Protein AF-A0AAU6HH41-F1 (afdb_monomer_lite)

Foldseek 3Di:
DDDDDQFPVNVCVVVVCVVVVVVVCVVVVVDPDDDDDDDPPVPVVVVVLLAADDPVRVVVLVVVLVVCCVVPVVRVVRSVVVCVSNVVRYPPPPPPPPPPPDPPPPDDDDD

Secondary structure (DSSP, 8-state):
----PPPHHHHHHHHHTHHHHHHHHHHTT--S-------S-HHHHHHHHTPPPPHHHHHHHHHHHHHHHHH-GGGHHHHHHHHHHHGGGSPP--------------PPPP-

pLDDT: mean 82.99, std 15.93, range [43.84, 97.88]

Radius of gyration: 25.5 Å; chains: 1; bounding box: 67×48×73 Å

Sequence (111 aa):
MPARFTTAAGHDSCHSVLPEVVATAERLAVVDEVLVMRRGAALALAAEQARTYSCEEAAGFWAVQRWLHTAVPQYRDDLIAIAGLACPLMPAQQPRQLRRSAPAAALPVPA

Structure (mmCIF, N/CA/C/O backbone):
data_AF-A0AAU6HH41-F1
#
_entry.id   AF-A0AAU6HH41-F1
#
loop_
_atom_site.group_PDB
_atom_site.id
_atom_site.type_symbol
_atom_site.label_atom_id
_atom_site.label_alt_id
_atom_site.label_comp_id
_atom_site.label_asym_id
_atom_site.label_entity_id
_atom_site.label_seq_id
_atom_site.pdbx_PDB_ins_code
_atom_site.Cartn_x
_atom_site.Cartn_y
_atom_site.Cartn_z
_atom_site.occupancy
_atom_site.B_iso_or_equiv
_atom_site.auth_seq_id
_atom_site.auth_comp_id
_atom_site.auth_asym_id
_atom_site.auth_atom_id
_atom_site.pdbx_PDB_model_num
ATOM 1 N N . MET A 1 1 ? 16.996 -15.153 9.315 1.00 49.47 1 MET A N 1
ATOM 2 C CA . MET A 1 1 ? 15.594 -15.316 8.864 1.00 49.47 1 MET A CA 1
ATOM 3 C C . MET A 1 1 ? 15.474 -14.678 7.490 1.00 49.47 1 MET A C 1
ATOM 5 O O . MET A 1 1 ? 15.969 -13.565 7.358 1.00 49.47 1 MET A O 1
ATOM 9 N N . PRO A 1 2 ? 14.904 -15.348 6.475 1.00 62.69 2 PRO A N 1
ATOM 10 C CA . PRO A 1 2 ? 14.633 -14.701 5.192 1.00 62.69 2 PRO A CA 1
ATOM 11 C C . PRO A 1 2 ? 13.622 -13.557 5.371 1.00 62.69 2 PRO A C 1
ATOM 13 O O . PRO A 1 2 ? 12.797 -13.597 6.290 1.00 62.69 2 PRO A O 1
ATOM 16 N N . ALA A 1 3 ? 13.701 -12.536 4.515 1.00 66.62 3 ALA A N 1
ATOM 17 C CA . ALA A 1 3 ? 12.734 -11.441 4.500 1.00 66.62 3 ALA A CA 1
ATOM 18 C C . ALA A 1 3 ? 11.327 -11.978 4.180 1.00 66.62 3 ALA A C 1
ATOM 20 O O . ALA A 1 3 ? 11.174 -12.870 3.345 1.00 66.62 3 ALA A O 1
ATOM 21 N N . ARG A 1 4 ? 10.303 -11.449 4.861 1.00 75.94 4 ARG A N 1
ATOM 22 C CA . ARG A 1 4 ? 8.891 -11.806 4.657 1.00 75.94 4 ARG A CA 1
ATOM 23 C C . ARG A 1 4 ? 8.163 -10.638 4.001 1.00 75.94 4 ARG A C 1
ATOM 25 O O . ARG A 1 4 ? 8.358 -9.497 4.408 1.00 75.94 4 ARG A O 1
ATOM 32 N N . PHE A 1 5 ? 7.352 -10.938 2.992 1.00 76.06 5 PHE A N 1
ATOM 33 C CA . PHE A 1 5 ? 6.546 -9.957 2.271 1.00 76.06 5 PHE A CA 1
ATOM 34 C C . PHE A 1 5 ? 5.154 -9.864 2.905 1.00 76.06 5 PHE A C 1
ATOM 36 O O . PHE A 1 5 ? 4.496 -10.889 3.080 1.00 76.06 5 PHE A O 1
ATOM 43 N N . THR A 1 6 ? 4.715 -8.654 3.245 1.00 81.75 6 THR A N 1
ATOM 44 C CA . THR A 1 6 ? 3.345 -8.391 3.702 1.00 81.75 6 THR A CA 1
ATOM 45 C C . THR A 1 6 ? 2.539 -7.898 2.510 1.00 81.75 6 THR A C 1
ATOM 47 O O . THR A 1 6 ? 2.851 -6.848 1.954 1.00 81.75 6 THR A O 1
ATOM 50 N N . THR A 1 7 ? 1.525 -8.659 2.106 1.00 84.81 7 THR A N 1
ATOM 51 C CA . THR A 1 7 ? 0.620 -8.276 1.015 1.00 84.81 7 THR A CA 1
ATOM 52 C C . THR A 1 7 ? -0.367 -7.207 1.481 1.00 84.81 7 THR A C 1
ATOM 54 O O . THR A 1 7 ? -0.663 -7.119 2.678 1.00 84.81 7 THR A O 1
ATOM 57 N N . ALA A 1 8 ? -0.921 -6.425 0.548 1.00 83.31 8 ALA A N 1
ATOM 58 C CA . ALA A 1 8 ? -1.958 -5.449 0.885 1.00 83.31 8 ALA A CA 1
ATOM 59 C C . ALA A 1 8 ? -3.206 -6.158 1.430 1.00 83.31 8 ALA A C 1
ATOM 61 O O . ALA A 1 8 ? -3.692 -5.821 2.503 1.00 83.31 8 ALA A O 1
ATOM 62 N N . ALA A 1 9 ? -3.635 -7.241 0.775 1.00 83.69 9 ALA A N 1
ATOM 63 C CA . ALA A 1 9 ? -4.759 -8.052 1.241 1.00 83.69 9 ALA A CA 1
ATOM 64 C C . ALA A 1 9 ? -4.528 -8.652 2.642 1.00 83.69 9 ALA A C 1
ATOM 66 O O . ALA A 1 9 ? -5.442 -8.692 3.464 1.00 83.69 9 ALA A O 1
ATOM 67 N N . GLY A 1 10 ? -3.302 -9.103 2.936 1.00 86.38 10 GLY A N 1
ATOM 68 C CA . GLY A 1 10 ? -2.945 -9.633 4.252 1.00 86.38 10 GLY A CA 1
ATOM 69 C C . GLY A 1 10 ? -2.972 -8.554 5.332 1.00 86.38 10 GLY A C 1
ATOM 70 O O . GLY A 1 10 ? -3.502 -8.779 6.420 1.00 86.38 10 GLY A O 1
ATOM 71 N N . HIS A 1 11 ? -2.454 -7.365 5.019 1.00 88.75 11 HIS A N 1
ATOM 72 C CA . HIS A 1 11 ? -2.566 -6.197 5.885 1.00 88.75 11 HIS A CA 1
ATOM 73 C C . HIS A 1 11 ? -4.033 -5.825 6.142 1.00 88.75 11 HIS A C 1
ATOM 75 O O . HIS A 1 11 ? -4.432 -5.687 7.296 1.00 88.75 11 HIS A O 1
ATOM 81 N N . ASP A 1 12 ? -4.840 -5.713 5.090 1.00 90.62 12 ASP A N 1
ATOM 82 C CA . ASP A 1 12 ? -6.226 -5.255 5.178 1.00 90.62 12 ASP A CA 1
ATOM 83 C C . ASP A 1 12 ? -7.104 -6.248 5.936 1.00 90.62 12 ASP A C 1
ATOM 85 O O . ASP A 1 12 ? -7.913 -5.839 6.767 1.00 90.62 12 ASP A O 1
ATOM 89 N N . SER A 1 13 ? -6.887 -7.553 5.741 1.00 89.88 13 SER A N 1
ATOM 90 C CA . SER A 1 13 ? -7.550 -8.589 6.533 1.00 89.88 13 SER A CA 1
ATOM 91 C C . SER A 1 13 ? -7.251 -8.416 8.025 1.00 89.88 13 SER A C 1
ATOM 93 O O . SER A 1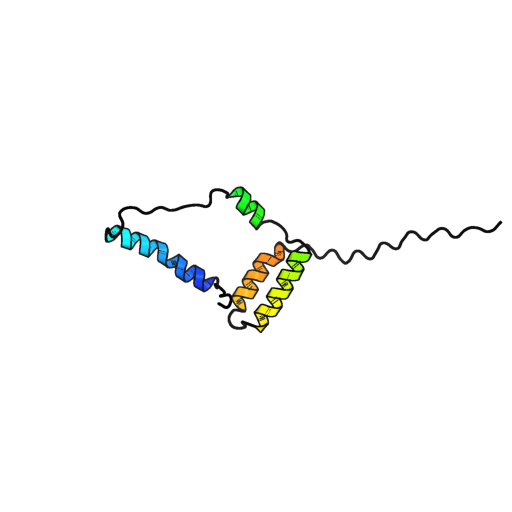 13 ? -8.183 -8.401 8.827 1.00 89.88 13 SER A O 1
ATOM 95 N N . CYS A 1 14 ? -5.981 -8.228 8.401 1.00 89.69 14 CYS A N 1
ATOM 96 C CA . CYS A 1 14 ? -5.591 -7.984 9.793 1.00 89.69 14 CYS A CA 1
ATOM 97 C C . CYS A 1 14 ? -6.119 -6.648 10.334 1.00 89.69 14 CYS A C 1
ATOM 99 O O . CYS A 1 14 ? -6.474 -6.554 11.504 1.00 89.69 14 CYS A O 1
ATOM 101 N N . HIS A 1 15 ? -6.174 -5.608 9.506 1.00 91.12 15 HIS A N 1
ATOM 102 C CA . HIS A 1 15 ? -6.657 -4.294 9.916 1.00 91.12 15 HIS A CA 1
ATOM 103 C C . HIS A 1 15 ? -8.185 -4.273 10.094 1.00 91.12 15 HIS A C 1
ATOM 105 O O . HIS A 1 15 ? -8.696 -3.637 11.014 1.00 91.12 15 HIS A O 1
ATOM 111 N N . SER A 1 16 ? -8.924 -4.988 9.241 1.00 94.12 16 SER A N 1
ATOM 112 C CA . SER A 1 16 ? -10.394 -4.983 9.215 1.00 94.12 16 SER A CA 1
ATOM 113 C C . SER A 1 16 ? -11.048 -5.508 10.496 1.00 94.12 16 SER A C 1
ATOM 115 O O . SER A 1 16 ? -12.153 -5.085 10.824 1.00 94.12 16 SER A O 1
ATOM 117 N N . VAL A 1 17 ? -10.360 -6.375 11.246 1.00 96.25 17 VAL A N 1
ATOM 118 C CA . VAL A 1 17 ? -10.885 -6.962 12.489 1.00 96.25 17 VAL A CA 1
ATOM 119 C C . VAL A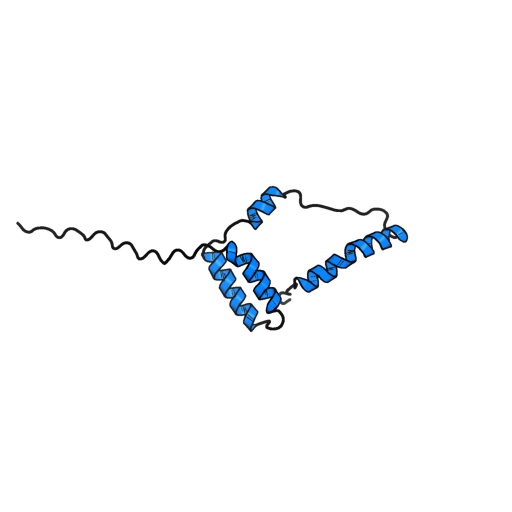 1 17 ? -10.724 -6.047 13.704 1.00 96.25 17 VAL A C 1
ATOM 121 O O . VAL A 1 17 ? -11.384 -6.258 14.719 1.00 96.25 17 VAL A O 1
ATOM 124 N N . LEU A 1 18 ? -9.870 -5.018 13.629 1.00 93.62 18 LEU A N 1
ATOM 125 C CA . LEU A 1 18 ? -9.547 -4.173 14.783 1.00 93.62 18 LEU A CA 1
ATOM 126 C C . LEU A 1 18 ? -10.776 -3.493 15.416 1.00 93.62 18 LEU A C 1
ATOM 128 O O . LEU A 1 18 ? -10.873 -3.532 16.642 1.00 93.62 18 LEU A O 1
ATOM 132 N N . PRO A 1 19 ? -11.742 -2.928 14.660 1.00 94.25 19 PRO A N 1
ATOM 133 C CA . PRO A 1 19 ? -12.931 -2.319 15.259 1.00 94.25 19 PRO A CA 1
ATOM 134 C C . PRO A 1 19 ? -13.779 -3.316 16.057 1.00 94.25 19 PRO A C 1
ATOM 136 O O . PRO A 1 19 ? -14.259 -2.991 17.141 1.00 94.25 19 PRO A O 1
ATOM 139 N N . GLU A 1 20 ? -13.941 -4.542 15.552 1.00 95.94 20 GLU A N 1
ATOM 140 C CA . GLU A 1 20 ? -14.694 -5.591 16.245 1.00 95.94 20 GLU A CA 1
ATOM 141 C C . GLU A 1 20 ? -13.956 -6.078 17.494 1.00 95.94 20 GLU A C 1
ATOM 143 O O . GLU A 1 20 ? -14.578 -6.267 18.542 1.00 95.94 20 GLU A O 1
ATOM 148 N N . VAL A 1 21 ? -12.634 -6.247 17.407 1.00 95.75 21 VAL A N 1
ATOM 149 C CA . VAL A 1 21 ? -11.791 -6.631 18.545 1.00 95.75 21 VAL A CA 1
ATOM 150 C C . VAL A 1 21 ? -11.879 -5.585 19.653 1.00 95.75 21 VAL A C 1
ATOM 152 O O . VAL A 1 21 ? -12.105 -5.958 20.801 1.00 95.75 21 VAL A O 1
ATOM 155 N N . VAL A 1 22 ? -11.778 -4.294 19.322 1.00 95.62 22 VAL A N 1
ATOM 156 C CA . VAL A 1 22 ? -11.914 -3.199 20.298 1.00 95.62 22 VAL A CA 1
ATOM 157 C C . VAL A 1 22 ? -13.309 -3.203 20.922 1.00 95.62 22 VAL A C 1
ATOM 159 O O . VAL A 1 22 ? -13.426 -3.271 22.143 1.00 95.62 22 VAL A O 1
ATOM 162 N N . ALA A 1 23 ? -14.369 -3.255 20.109 1.00 94.69 23 ALA A N 1
ATOM 163 C CA . ALA A 1 23 ? -15.740 -3.290 20.619 1.00 94.69 23 ALA A CA 1
ATOM 164 C C . ALA A 1 23 ? -16.007 -4.522 21.503 1.00 94.69 23 ALA A C 1
ATOM 166 O O . ALA A 1 23 ? -16.777 -4.464 22.460 1.00 94.69 23 ALA A O 1
ATOM 167 N N . THR A 1 24 ? -15.397 -5.663 21.182 1.00 97.31 24 THR A N 1
ATOM 168 C CA . THR A 1 24 ? -15.506 -6.886 21.985 1.00 97.31 24 THR A CA 1
ATOM 169 C C . THR A 1 24 ? -14.723 -6.768 23.285 1.00 97.31 24 THR A C 1
ATOM 171 O O . THR A 1 24 ? -15.237 -7.167 24.329 1.00 97.31 24 THR A O 1
ATOM 174 N N . ALA A 1 25 ? -13.525 -6.183 23.245 1.00 95.62 25 ALA A N 1
ATOM 175 C CA . ALA A 1 25 ? -12.709 -5.957 24.427 1.00 95.62 25 ALA A CA 1
ATOM 176 C C . ALA A 1 25 ? -13.410 -5.030 25.436 1.00 95.62 25 ALA A C 1
ATOM 178 O O . ALA A 1 25 ? -13.422 -5.323 26.632 1.00 95.62 25 ALA A O 1
ATOM 179 N N . GLU A 1 26 ? -14.067 -3.977 24.942 1.00 94.31 26 GLU A N 1
ATOM 180 C CA . GLU A 1 26 ? -14.886 -3.062 25.744 1.00 94.31 26 GLU A CA 1
ATOM 181 C C . GLU A 1 26 ? -16.113 -3.760 26.343 1.00 94.31 26 GLU A C 1
ATOM 183 O O . GLU A 1 26 ? -16.335 -3.687 27.551 1.00 94.31 26 GLU A O 1
ATOM 188 N N . ARG A 1 27 ? -16.897 -4.493 25.532 1.00 96.69 27 ARG A N 1
ATOM 189 C CA . ARG A 1 27 ? -18.101 -5.202 26.017 1.00 96.69 27 ARG A CA 1
ATOM 190 C C . ARG A 1 27 ? -17.794 -6.225 27.106 1.00 96.69 27 ARG A C 1
ATOM 192 O O . ARG A 1 27 ? -18.623 -6.438 27.986 1.00 96.69 27 ARG A O 1
ATOM 199 N N . LEU A 1 28 ? -16.649 -6.895 27.005 1.00 97.88 28 LEU A N 1
ATOM 200 C CA . LEU A 1 28 ? -16.227 -7.913 27.964 1.00 97.88 28 LEU A CA 1
ATOM 201 C C . LEU A 1 28 ? -15.411 -7.335 29.128 1.00 97.88 28 LEU A C 1
ATOM 203 O O . LEU A 1 28 ? -15.047 -8.099 30.017 1.00 97.88 28 LEU A O 1
ATOM 207 N N . ALA A 1 29 ? -15.124 -6.027 29.119 1.00 94.75 29 ALA A N 1
ATOM 208 C CA . ALA A 1 29 ? -14.285 -5.348 30.106 1.00 94.75 29 ALA A CA 1
ATOM 209 C C . ALA A 1 29 ? -12.948 -6.077 30.367 1.00 94.75 29 ALA A C 1
ATOM 211 O O . ALA A 1 29 ? -12.506 -6.206 31.505 1.00 94.75 29 ALA A O 1
ATOM 212 N N . VAL A 1 30 ? -12.312 -6.598 29.308 1.00 97.56 30 VAL A N 1
ATOM 213 C CA . VAL A 1 30 ? -11.034 -7.339 29.412 1.00 97.56 30 VAL A CA 1
ATOM 214 C C . VAL A 1 30 ? -9.805 -6.424 29.434 1.00 97.56 30 VAL A C 1
ATOM 216 O O . VAL A 1 30 ? -8.692 -6.904 29.634 1.00 97.56 30 VAL A O 1
ATOM 219 N N . VAL A 1 31 ? -9.997 -5.122 29.206 1.00 95.25 31 VAL A N 1
ATOM 220 C CA . VAL A 1 31 ? -8.970 -4.073 29.272 1.00 95.25 31 VAL A CA 1
ATOM 221 C C . VAL A 1 31 ? -9.521 -2.862 30.025 1.00 95.25 31 VAL A C 1
ATOM 223 O O . VAL A 1 31 ? -10.703 -2.549 29.894 1.00 95.25 31 VAL A O 1
ATOM 226 N N . ASP A 1 32 ? -8.662 -2.172 30.778 1.00 96.25 32 ASP A N 1
ATOM 227 C CA . ASP A 1 32 ? -9.037 -0.970 31.538 1.00 96.25 32 ASP A CA 1
ATOM 228 C C . ASP A 1 32 ? -9.012 0.316 30.685 1.00 96.25 32 ASP A C 1
ATOM 230 O O . ASP A 1 32 ? -9.749 1.260 30.962 1.00 96.25 32 ASP A O 1
ATOM 234 N N . GLU A 1 33 ? -8.176 0.366 29.638 1.00 94.25 33 GLU A N 1
ATOM 235 C CA . GLU A 1 33 ? -7.997 1.544 28.778 1.00 94.25 33 GLU A CA 1
ATOM 236 C C . GLU A 1 33 ? -7.653 1.149 27.329 1.00 94.25 33 GLU A C 1
ATOM 238 O O . GLU A 1 33 ? -6.900 0.202 27.087 1.00 94.25 33 GLU A O 1
ATOM 243 N N . VAL A 1 34 ? -8.171 1.910 26.354 1.00 91.00 34 VAL A N 1
ATOM 244 C CA . VAL A 1 34 ? -7.839 1.794 24.924 1.00 91.00 34 VAL A CA 1
ATOM 245 C C . VAL A 1 34 ? -7.323 3.141 24.414 1.00 91.00 34 VAL A C 1
ATOM 247 O O . VAL A 1 34 ? -8.033 4.143 24.469 1.00 91.00 34 VAL A O 1
ATOM 250 N N . LEU A 1 35 ? -6.103 3.167 23.864 1.00 92.62 35 LEU A N 1
ATOM 251 C CA . LEU A 1 35 ? -5.504 4.368 23.274 1.00 92.62 35 LEU A CA 1
ATOM 252 C C . LEU A 1 35 ? -5.325 4.221 21.759 1.00 92.62 35 LEU A C 1
ATOM 254 O O . LEU A 1 35 ? -4.781 3.229 21.274 1.00 92.62 35 LEU A O 1
ATOM 258 N N . VAL A 1 36 ? -5.696 5.264 21.011 1.00 88.38 36 VAL A N 1
ATOM 259 C CA . VAL A 1 36 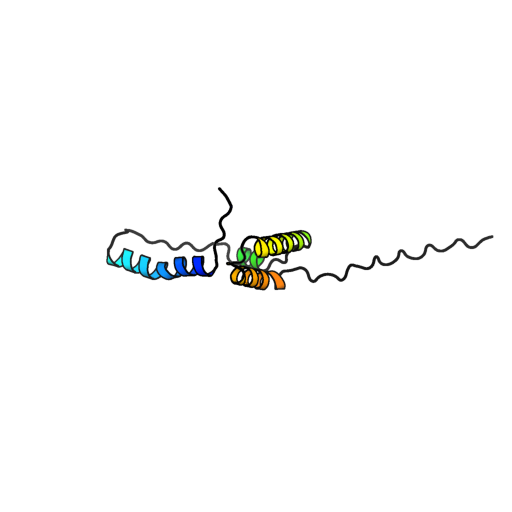? -5.422 5.379 19.571 1.00 88.38 36 VAL A CA 1
ATOM 260 C C . VAL A 1 36 ? -4.357 6.444 19.348 1.00 88.38 36 VAL A C 1
ATOM 262 O O . VAL A 1 36 ? -4.579 7.631 19.582 1.00 88.38 36 VAL A O 1
ATOM 265 N N . MET A 1 37 ? -3.191 6.028 18.855 1.00 83.75 37 MET A N 1
ATOM 266 C CA . MET A 1 37 ? -2.093 6.940 18.546 1.00 83.75 37 MET A CA 1
ATOM 267 C C . MET A 1 37 ? -2.061 7.268 17.056 1.00 83.75 37 MET A C 1
ATOM 269 O O . MET A 1 37 ? -1.939 6.387 16.206 1.00 83.75 37 MET A O 1
ATOM 273 N N . ARG A 1 38 ? -2.100 8.562 16.732 1.00 78.81 38 ARG A N 1
ATOM 274 C CA . ARG A 1 38 ? -1.866 9.056 15.372 1.00 78.81 38 ARG A CA 1
ATOM 275 C C . ARG A 1 38 ? -0.424 9.525 15.235 1.00 78.81 38 ARG A C 1
ATOM 277 O O . ARG A 1 38 ? 0.127 10.148 16.138 1.00 78.81 38 ARG A O 1
ATOM 284 N N . ARG A 1 39 ? 0.192 9.290 14.076 1.00 79.12 39 ARG A N 1
ATOM 285 C CA . ARG A 1 39 ? 1.531 9.818 13.782 1.00 79.12 39 ARG A CA 1
ATOM 286 C C . ARG A 1 39 ? 1.475 11.354 13.705 1.00 79.12 39 ARG A C 1
ATOM 288 O O . ARG A 1 39 ? 0.835 11.901 12.810 1.00 79.12 39 ARG A O 1
ATOM 295 N N . GLY A 1 40 ? 2.138 12.048 14.633 1.00 65.12 40 GLY A N 1
ATOM 296 C CA . GLY A 1 40 ? 2.078 13.510 14.828 1.00 65.12 40 GLY A CA 1
ATOM 297 C C . GLY A 1 40 ? 2.831 14.377 13.809 1.00 65.12 40 GLY A C 1
ATOM 298 O O . GLY A 1 40 ? 3.150 15.522 14.098 1.00 65.12 40 GLY A O 1
ATO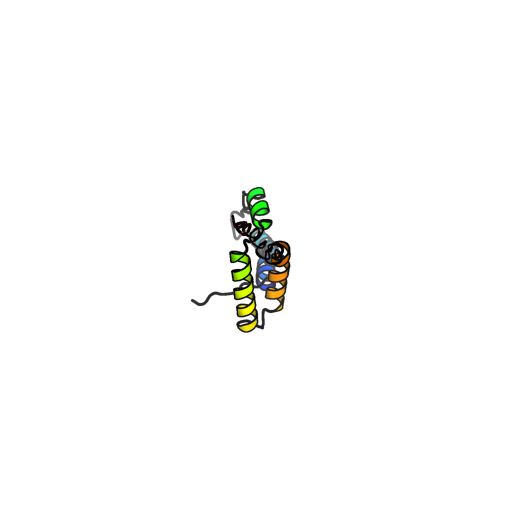M 299 N N . ALA A 1 41 ? 3.126 13.855 12.620 1.00 78.06 41 ALA A N 1
ATOM 300 C CA . ALA A 1 41 ? 3.911 14.541 11.593 1.00 78.06 41 ALA A CA 1
ATOM 301 C C . ALA A 1 41 ? 3.191 14.509 10.240 1.00 78.06 41 ALA A C 1
ATOM 303 O O . ALA A 1 41 ? 3.803 14.230 9.217 1.00 78.06 41 ALA A O 1
ATOM 304 N N . ALA A 1 42 ? 1.874 14.742 10.233 1.00 80.81 42 ALA A N 1
ATOM 305 C CA . ALA A 1 42 ? 1.032 14.545 9.051 1.00 80.81 42 ALA A CA 1
ATOM 306 C C . ALA A 1 42 ? 1.530 15.309 7.810 1.00 80.81 42 ALA A C 1
ATOM 308 O O . ALA A 1 42 ? 1.545 14.743 6.724 1.00 80.81 42 ALA A O 1
ATOM 309 N N . LEU A 1 43 ? 1.996 16.554 7.973 1.00 81.81 43 LEU A N 1
ATOM 310 C CA . LEU A 1 43 ? 2.542 17.345 6.863 1.00 81.81 43 LEU A CA 1
ATOM 311 C C . LEU A 1 43 ? 3.898 16.825 6.372 1.00 81.81 43 LEU A C 1
ATOM 313 O O . LEU A 1 43 ? 4.095 16.708 5.169 1.00 81.81 43 LEU A O 1
ATOM 317 N N . ALA A 1 44 ? 4.816 16.473 7.277 1.00 84.69 44 ALA A N 1
ATOM 318 C CA . ALA A 1 44 ? 6.108 15.899 6.894 1.00 84.69 44 ALA A CA 1
ATOM 319 C C . ALA A 1 44 ? 5.940 14.516 6.243 1.00 84.69 44 ALA A C 1
ATOM 321 O O . ALA A 1 44 ? 6.624 14.193 5.280 1.00 84.69 44 ALA A O 1
ATOM 322 N N . LEU A 1 45 ? 4.981 13.724 6.729 1.00 84.38 45 LEU A N 1
ATOM 323 C CA . LEU A 1 45 ? 4.614 12.444 6.141 1.00 84.38 45 LEU A CA 1
ATOM 324 C C . LEU A 1 45 ? 4.016 12.625 4.743 1.00 84.38 45 LEU A C 1
ATOM 326 O O . LEU A 1 45 ? 4.416 11.911 3.834 1.00 84.38 45 LEU A O 1
ATOM 330 N N . ALA A 1 46 ? 3.105 13.583 4.560 1.00 85.56 46 ALA A N 1
ATOM 331 C CA . ALA A 1 46 ? 2.537 13.885 3.248 1.00 85.56 46 ALA A CA 1
ATOM 332 C C . ALA A 1 46 ? 3.611 14.377 2.263 1.00 85.56 46 ALA A C 1
ATOM 334 O O . ALA A 1 46 ? 3.615 13.969 1.104 1.00 85.56 46 ALA A O 1
ATOM 335 N N . ALA A 1 47 ? 4.547 15.209 2.732 1.00 85.12 47 ALA A N 1
ATOM 336 C CA . ALA A 1 47 ? 5.676 15.670 1.930 1.00 85.12 47 ALA A CA 1
ATOM 337 C C . ALA A 1 47 ? 6.595 14.511 1.512 1.00 85.12 47 ALA A C 1
ATOM 339 O O . ALA A 1 47 ? 6.979 14.438 0.349 1.00 85.12 47 ALA A O 1
ATOM 340 N N . GLU A 1 48 ? 6.895 13.579 2.422 1.00 87.62 48 GLU A N 1
ATOM 341 C CA . GLU A 1 48 ? 7.696 12.395 2.092 1.00 87.62 48 GLU A CA 1
ATOM 342 C C . GLU A 1 48 ? 6.950 11.443 1.145 1.00 87.62 48 GLU A C 1
ATOM 344 O O . GLU A 1 48 ? 7.537 10.937 0.197 1.00 87.62 48 GLU A O 1
ATOM 349 N N . GLN A 1 49 ? 5.643 11.240 1.337 1.00 88.56 49 GLN A N 1
ATOM 350 C CA . GLN A 1 49 ? 4.819 10.405 0.452 1.00 88.56 49 GLN A CA 1
ATOM 351 C C . GLN A 1 49 ? 4.738 10.948 -0.979 1.00 88.56 49 GLN A C 1
ATOM 353 O O . GLN A 1 49 ? 4.600 10.172 -1.921 1.00 88.56 49 GLN A O 1
ATOM 358 N N . ALA A 1 50 ? 4.815 12.269 -1.143 1.00 89.00 50 ALA A N 1
ATOM 359 C CA . ALA A 1 50 ? 4.823 12.931 -2.442 1.00 89.00 50 ALA A CA 1
ATOM 360 C C . ALA A 1 50 ? 6.239 13.137 -3.011 1.00 89.00 50 ALA A C 1
ATOM 362 O O . ALA A 1 50 ? 6.382 13.679 -4.110 1.00 89.00 50 ALA A O 1
ATOM 363 N N . ARG A 1 51 ? 7.294 12.741 -2.283 1.00 92.44 51 ARG A N 1
ATOM 364 C CA . ARG A 1 51 ? 8.679 12.924 -2.721 1.00 92.44 51 ARG A CA 1
ATOM 365 C C . ARG A 1 51 ? 8.941 12.085 -3.970 1.00 92.44 51 ARG A C 1
ATOM 367 O O . ARG A 1 51 ? 8.718 10.878 -3.994 1.00 92.44 51 ARG A O 1
ATOM 374 N N . THR A 1 52 ? 9.469 12.725 -5.008 1.00 94.69 52 THR A N 1
ATOM 375 C CA . THR A 1 52 ? 9.919 12.021 -6.210 1.00 94.69 52 THR A CA 1
ATOM 376 C C . THR A 1 52 ? 11.181 11.217 -5.927 1.00 94.69 52 THR A C 1
ATOM 378 O O . THR A 1 52 ? 12.090 11.690 -5.236 1.00 94.69 52 THR A O 1
ATOM 381 N N . TYR A 1 53 ? 11.272 10.040 -6.532 1.00 91.62 53 TYR A N 1
ATOM 382 C CA . TYR A 1 53 ? 12.455 9.194 -6.473 1.00 91.62 53 TYR A CA 1
ATOM 383 C C . TYR A 1 53 ? 13.618 9.866 -7.207 1.00 91.62 53 TYR A C 1
ATOM 385 O O . TYR A 1 53 ? 13.450 10.472 -8.270 1.00 91.62 53 TYR A O 1
ATOM 393 N N . SER A 1 54 ? 14.826 9.714 -6.675 1.00 92.50 54 SER A N 1
ATOM 394 C CA . SER A 1 54 ? 16.040 9.970 -7.446 1.00 92.50 54 SER A CA 1
ATOM 395 C C . SER A 1 54 ? 16.214 8.921 -8.550 1.00 92.50 54 SER A C 1
ATOM 397 O O . SER A 1 54 ? 15.635 7.833 -8.511 1.00 92.50 54 SER A O 1
ATOM 399 N N . CYS A 1 55 ? 17.053 9.219 -9.545 1.00 91.44 55 CYS A N 1
ATOM 400 C CA . CYS A 1 55 ? 17.366 8.265 -10.612 1.00 91.44 55 CYS A CA 1
ATOM 401 C C . CYS A 1 55 ? 17.969 6.952 -10.082 1.00 91.44 55 CYS A C 1
ATOM 403 O O . CYS A 1 55 ? 17.688 5.888 -10.631 1.00 91.44 55 CYS A O 1
ATOM 405 N N . GLU A 1 56 ? 18.785 7.022 -9.027 1.00 92.44 56 GLU A N 1
ATOM 406 C CA . GLU A 1 56 ? 19.397 5.847 -8.398 1.00 92.44 56 GLU A CA 1
ATOM 407 C C . GLU A 1 56 ? 18.352 5.000 -7.664 1.00 92.44 56 GLU A C 1
ATOM 409 O O . GLU A 1 56 ? 18.249 3.798 -7.916 1.00 92.44 56 GLU A O 1
ATOM 414 N N . GLU A 1 57 ? 17.512 5.630 -6.836 1.00 93.62 57 GLU A N 1
ATOM 415 C CA . GLU A 1 57 ? 16.413 4.948 -6.140 1.00 93.62 57 GLU A CA 1
ATOM 416 C C . GLU A 1 57 ? 15.444 4.300 -7.139 1.00 93.62 57 GLU A C 1
ATOM 418 O O . GLU A 1 57 ? 15.041 3.154 -6.951 1.00 93.62 57 GLU A O 1
ATOM 423 N N . ALA A 1 58 ? 15.113 4.991 -8.234 1.00 94.81 58 ALA A N 1
ATOM 424 C CA . ALA A 1 58 ? 14.266 4.456 -9.295 1.00 94.81 58 ALA A CA 1
ATOM 425 C C . ALA A 1 58 ? 14.901 3.230 -9.977 1.00 94.81 58 ALA A C 1
ATOM 427 O O . ALA A 1 58 ? 14.230 2.219 -10.198 1.00 94.81 58 ALA A O 1
ATOM 428 N N . ALA A 1 59 ? 16.200 3.282 -10.292 1.00 94.00 59 ALA A N 1
ATOM 429 C CA . ALA A 1 59 ? 16.913 2.147 -10.876 1.00 94.00 59 ALA A CA 1
ATOM 430 C C . ALA A 1 59 ? 16.921 0.932 -9.933 1.00 94.00 59 ALA A C 1
ATOM 432 O O . ALA A 1 59 ? 16.646 -0.190 -10.375 1.00 94.00 59 ALA A O 1
ATOM 433 N N . GLY A 1 60 ? 17.175 1.167 -8.641 1.00 95.50 60 GLY A N 1
ATOM 434 C CA . GLY A 1 60 ? 17.109 0.151 -7.593 1.00 95.50 60 GLY A CA 1
ATOM 435 C C . GLY A 1 60 ? 15.712 -0.454 -7.464 1.00 95.50 60 GLY A C 1
ATOM 436 O O . GLY A 1 60 ? 15.568 -1.676 -7.512 1.00 95.50 60 GLY A O 1
ATOM 437 N N . PHE A 1 61 ? 14.679 0.389 -7.404 1.00 94.81 61 PHE A N 1
ATOM 438 C CA . PHE A 1 61 ? 13.280 -0.033 -7.340 1.00 94.81 61 PHE A CA 1
ATOM 439 C C . PHE A 1 61 ? 12.931 -0.978 -8.493 1.00 94.81 61 PHE A C 1
ATOM 441 O O . PHE A 1 61 ? 12.485 -2.099 -8.257 1.00 94.81 61 PHE A O 1
ATOM 448 N N . TRP A 1 62 ? 13.219 -0.594 -9.741 1.00 95.12 62 TRP A N 1
ATOM 449 C CA . TRP A 1 62 ? 12.904 -1.438 -10.895 1.00 95.12 62 TRP A CA 1
ATOM 450 C C . TRP A 1 62 ? 13.721 -2.733 -10.948 1.00 95.12 62 TRP A C 1
ATOM 452 O O . TRP A 1 62 ? 13.232 -3.743 -11.457 1.00 95.12 62 TRP A O 1
ATOM 462 N N . ALA A 1 63 ? 14.957 -2.732 -10.442 1.00 95.56 63 ALA A N 1
ATOM 463 C CA . ALA A 1 63 ? 15.758 -3.947 -10.335 1.00 95.56 63 ALA A CA 1
ATOM 464 C C . ALA A 1 63 ? 15.156 -4.935 -9.327 1.00 95.56 63 ALA A C 1
ATOM 466 O O . ALA A 1 63 ? 14.971 -6.106 -9.667 1.00 95.56 63 ALA A O 1
ATOM 467 N N . VAL A 1 64 ? 14.780 -4.455 -8.138 1.00 94.75 64 VAL A N 1
ATOM 468 C CA . VAL A 1 64 ? 14.107 -5.271 -7.117 1.00 94.75 64 VAL A CA 1
ATOM 469 C C . VAL A 1 64 ? 12.755 -5.759 -7.624 1.00 94.75 64 VAL A C 1
ATOM 471 O O . VAL A 1 64 ? 12.455 -6.943 -7.502 1.00 94.75 64 VAL A O 1
ATOM 474 N N . GLN A 1 65 ? 11.979 -4.889 -8.270 1.00 94.25 65 GLN A N 1
ATOM 475 C CA . GLN A 1 65 ? 10.675 -5.227 -8.830 1.00 94.25 65 GLN A CA 1
ATOM 476 C C . GLN A 1 65 ? 10.769 -6.389 -9.829 1.00 94.25 65 GLN A C 1
ATOM 478 O O . GLN A 1 65 ? 10.019 -7.360 -9.732 1.00 94.25 65 GLN A O 1
ATOM 483 N N . ARG A 1 66 ? 11.733 -6.340 -10.762 1.00 95.06 66 ARG A N 1
ATOM 484 C CA . ARG A 1 66 ? 11.982 -7.438 -11.714 1.00 95.06 66 ARG A CA 1
ATOM 485 C C . ARG A 1 66 ? 12.374 -8.733 -11.012 1.00 95.06 66 ARG A C 1
ATOM 487 O O . ARG A 1 66 ? 11.892 -9.795 -11.393 1.00 95.06 66 ARG A O 1
ATOM 494 N N . TRP A 1 67 ? 13.242 -8.653 -10.006 1.00 95.25 67 TRP A N 1
ATOM 495 C CA . TRP A 1 67 ? 13.649 -9.830 -9.244 1.00 95.25 67 TRP A CA 1
ATOM 496 C C . TRP A 1 67 ? 12.467 -10.451 -8.486 1.00 95.25 67 TRP A C 1
ATOM 498 O O . TRP A 1 67 ? 12.268 -11.662 -8.571 1.00 95.25 67 TRP A O 1
ATOM 508 N N . LEU A 1 68 ? 11.636 -9.636 -7.829 1.00 92.62 68 LEU A N 1
ATOM 509 C CA . LEU A 1 68 ? 10.449 -10.091 -7.099 1.00 92.62 68 LEU A CA 1
ATOM 510 C C . LEU A 1 68 ? 9.427 -10.761 -8.019 1.00 92.62 68 LEU A C 1
ATOM 512 O O . LEU A 1 68 ? 8.907 -11.816 -7.667 1.00 92.62 68 LEU A O 1
ATOM 516 N N . HIS A 1 69 ? 9.190 -10.223 -9.218 1.00 91.94 69 HIS A N 1
ATOM 517 C CA . HIS A 1 69 ? 8.292 -10.863 -10.186 1.00 91.94 69 HIS A CA 1
ATOM 518 C C . HIS A 1 69 ? 8.734 -12.282 -10.578 1.00 91.94 69 HIS A C 1
ATOM 520 O O . HIS A 1 69 ? 7.882 -13.110 -10.893 1.00 91.94 69 HIS A O 1
ATOM 526 N N . THR A 1 70 ? 10.037 -12.576 -10.526 1.00 93.88 70 THR A N 1
ATOM 527 C CA . THR A 1 70 ? 10.575 -13.923 -10.770 1.00 93.88 70 THR A CA 1
ATOM 528 C C . THR A 1 70 ? 10.573 -14.783 -9.505 1.00 93.88 70 THR A C 1
ATOM 530 O O . THR A 1 70 ? 10.268 -15.970 -9.569 1.00 93.88 70 THR A O 1
ATOM 533 N N . ALA A 1 71 ? 10.925 -14.205 -8.354 1.00 92.38 71 ALA A N 1
ATOM 534 C CA . ALA A 1 71 ? 11.105 -14.939 -7.103 1.00 92.38 71 ALA A CA 1
ATOM 535 C C . ALA A 1 71 ? 9.784 -15.291 -6.398 1.00 92.38 71 ALA A C 1
ATOM 537 O O . ALA A 1 71 ? 9.724 -16.295 -5.690 1.00 92.38 71 ALA A O 1
ATOM 538 N N . VAL A 1 72 ? 8.741 -14.470 -6.563 1.00 88.94 72 VAL A N 1
ATOM 539 C CA . VAL A 1 72 ? 7.449 -14.620 -5.872 1.00 88.94 72 VAL A CA 1
ATOM 540 C C . VAL A 1 72 ? 6.251 -14.406 -6.815 1.00 88.94 72 VAL A C 1
ATOM 542 O O . VAL A 1 72 ? 5.463 -13.473 -6.639 1.00 88.94 72 VAL A O 1
ATOM 545 N N . PRO A 1 73 ? 6.070 -15.272 -7.830 1.00 89.88 73 PRO A N 1
ATOM 546 C CA . PRO A 1 73 ? 5.047 -15.087 -8.862 1.00 89.88 73 PRO A CA 1
ATOM 547 C C . PRO A 1 73 ? 3.610 -15.042 -8.316 1.00 89.88 73 PRO A C 1
ATOM 549 O O . PRO A 1 73 ? 2.751 -14.404 -8.921 1.00 89.88 73 PRO A O 1
ATOM 552 N N . GLN A 1 74 ? 3.343 -15.662 -7.161 1.00 89.56 74 GLN A N 1
ATOM 553 C CA . GLN A 1 74 ? 2.030 -15.650 -6.510 1.00 89.56 74 GLN A CA 1
ATOM 554 C C . GLN A 1 74 ? 1.580 -14.267 -6.003 1.00 89.56 74 GLN A C 1
ATOM 556 O O . GLN A 1 74 ? 0.395 -14.087 -5.757 1.00 89.56 74 GLN A O 1
ATOM 561 N N . TYR A 1 75 ? 2.487 -13.289 -5.870 1.00 88.56 75 TYR A N 1
ATOM 562 C CA . TYR A 1 75 ? 2.164 -11.919 -5.431 1.00 88.56 75 TYR A CA 1
ATOM 563 C C . TYR A 1 75 ? 2.194 -10.910 -6.584 1.00 88.56 75 TYR A C 1
ATOM 565 O O . TYR A 1 75 ? 2.441 -9.722 -6.386 1.00 88.56 75 TYR A O 1
ATOM 573 N N . ARG A 1 76 ? 1.978 -11.374 -7.821 1.00 90.19 76 ARG A N 1
ATOM 574 C CA . ARG A 1 76 ? 2.064 -10.531 -9.020 1.00 90.19 76 ARG A CA 1
ATOM 575 C C . ARG A 1 76 ? 1.160 -9.299 -8.947 1.00 90.19 76 ARG A C 1
ATOM 577 O O . ARG A 1 76 ? 1.608 -8.227 -9.346 1.00 90.19 76 ARG A O 1
ATOM 584 N N . ASP A 1 77 ? -0.059 -9.449 -8.443 1.00 90.12 77 ASP A N 1
ATOM 585 C CA . ASP A 1 77 ? -1.027 -8.351 -8.373 1.00 90.12 77 ASP A CA 1
ATOM 586 C C . ASP A 1 77 ? -0.598 -7.282 -7.359 1.00 90.12 77 ASP A C 1
ATOM 588 O O . ASP A 1 77 ? -0.613 -6.096 -7.686 1.00 90.12 77 ASP A O 1
ATOM 592 N N . ASP A 1 78 ? -0.099 -7.685 -6.183 1.00 90.44 78 ASP A N 1
ATOM 593 C CA . ASP A 1 78 ? 0.481 -6.761 -5.196 1.00 90.44 78 ASP A CA 1
ATOM 594 C C . ASP A 1 78 ? 1.690 -6.014 -5.776 1.00 90.44 78 ASP A C 1
ATOM 596 O O . ASP A 1 78 ? 1.824 -4.801 -5.618 1.00 90.44 78 ASP A O 1
ATOM 600 N N . LEU A 1 79 ? 2.568 -6.720 -6.495 1.00 92.62 79 LEU A N 1
ATOM 601 C CA . LEU A 1 79 ? 3.723 -6.107 -7.147 1.00 92.62 79 LEU A CA 1
ATOM 602 C C . LEU A 1 79 ? 3.285 -5.080 -8.205 1.00 92.62 79 LEU A C 1
ATOM 604 O O . LEU A 1 79 ? 3.853 -3.988 -8.259 1.00 92.62 79 LEU A O 1
ATOM 608 N N . ILE A 1 80 ? 2.256 -5.377 -9.004 1.00 93.25 80 ILE A N 1
ATOM 609 C CA . ILE A 1 80 ? 1.682 -4.419 -9.964 1.00 93.25 80 ILE A CA 1
ATOM 610 C C . ILE A 1 80 ? 1.099 -3.204 -9.237 1.00 93.25 80 ILE A C 1
ATOM 612 O O . ILE A 1 80 ? 1.353 -2.076 -9.658 1.00 93.25 80 ILE A O 1
ATOM 616 N N . ALA A 1 81 ? 0.369 -3.409 -8.139 1.00 91.12 81 ALA A N 1
ATOM 617 C CA . ALA A 1 81 ? -0.200 -2.322 -7.348 1.00 91.12 81 ALA A CA 1
ATOM 618 C C . ALA A 1 81 ? 0.893 -1.402 -6.776 1.00 91.12 81 ALA A C 1
ATOM 620 O O . ALA A 1 81 ? 0.818 -0.183 -6.931 1.00 91.12 81 ALA A O 1
ATOM 621 N N . ILE A 1 82 ? 1.957 -1.977 -6.206 1.00 91.31 82 ILE A N 1
ATOM 622 C CA . ILE A 1 82 ? 3.121 -1.230 -5.704 1.00 91.31 82 ILE A CA 1
ATOM 623 C C . ILE A 1 82 ? 3.779 -0.424 -6.832 1.00 91.31 82 ILE A C 1
ATOM 625 O O . ILE A 1 82 ? 4.061 0.763 -6.661 1.00 91.31 82 ILE A O 1
ATOM 629 N N . ALA A 1 83 ? 3.987 -1.031 -8.004 1.00 93.38 83 ALA A N 1
ATOM 630 C CA . ALA A 1 83 ? 4.539 -0.330 -9.160 1.00 93.38 83 ALA A CA 1
ATOM 631 C C . ALA A 1 83 ? 3.619 0.803 -9.647 1.00 93.38 83 ALA A C 1
ATOM 633 O O . ALA A 1 83 ? 4.116 1.862 -10.023 1.00 93.38 83 ALA A O 1
ATOM 634 N N . GLY A 1 84 ? 2.298 0.611 -9.603 1.00 93.69 84 GLY A N 1
ATOM 635 C CA . GLY A 1 84 ? 1.308 1.635 -9.939 1.00 93.69 84 GLY A CA 1
ATOM 636 C C . GLY A 1 84 ? 1.382 2.857 -9.022 1.00 93.69 84 GLY A C 1
ATOM 637 O O . GLY A 1 84 ? 1.335 3.983 -9.514 1.00 93.69 84 GLY A O 1
ATOM 638 N N . LEU A 1 85 ? 1.577 2.646 -7.716 1.00 91.94 85 LEU A N 1
ATOM 639 C CA . LEU A 1 85 ? 1.775 3.725 -6.740 1.00 91.94 85 LEU A CA 1
ATOM 640 C C . LEU A 1 85 ? 3.109 4.456 -6.943 1.00 91.94 85 LEU A C 1
ATOM 642 O O . LEU A 1 85 ? 3.171 5.676 -6.813 1.00 91.94 85 LEU A O 1
ATOM 646 N N . ALA A 1 86 ? 4.172 3.723 -7.276 1.00 92.25 86 ALA A N 1
ATOM 647 C CA . ALA A 1 86 ? 5.508 4.292 -7.436 1.00 92.25 86 ALA A CA 1
ATOM 648 C C . ALA A 1 86 ? 5.702 5.017 -8.780 1.00 92.25 86 ALA A C 1
ATOM 650 O O . ALA A 1 86 ? 6.445 5.992 -8.849 1.00 92.25 86 ALA A O 1
ATOM 651 N N . CYS A 1 87 ? 5.034 4.567 -9.847 1.00 93.25 87 CYS A N 1
ATOM 652 C CA . CYS A 1 87 ? 5.159 5.107 -11.204 1.00 93.25 87 CYS A CA 1
ATOM 653 C C . CYS A 1 87 ? 5.040 6.645 -11.299 1.00 93.25 87 CYS A C 1
ATOM 655 O O . CYS A 1 87 ? 5.949 7.252 -11.869 1.00 93.25 87 CYS A O 1
ATOM 657 N N . PRO A 1 88 ? 4.016 7.313 -10.723 1.00 93.62 88 PRO A N 1
ATOM 658 C CA . PRO A 1 88 ? 3.907 8.775 -10.779 1.00 93.62 88 PRO A CA 1
ATOM 659 C C . PRO A 1 88 ? 5.010 9.516 -10.005 1.00 93.62 88 PRO A C 1
ATOM 661 O O . PRO A 1 88 ? 5.195 10.711 -10.218 1.00 93.62 88 PRO A O 1
ATOM 664 N N . LEU A 1 89 ? 5.740 8.829 -9.121 1.00 92.81 89 LEU A N 1
ATOM 665 C CA . LEU A 1 89 ? 6.841 9.392 -8.334 1.00 92.81 89 LEU A CA 1
ATOM 666 C C . LEU A 1 89 ? 8.209 9.186 -8.996 1.00 92.81 89 LEU A C 1
ATOM 668 O O . LEU A 1 89 ? 9.217 9.688 -8.496 1.00 92.81 89 LEU A O 1
ATOM 672 N N . MET A 1 90 ? 8.270 8.438 -10.099 1.00 94.56 90 MET A N 1
ATOM 673 C CA . MET A 1 90 ? 9.514 8.219 -10.826 1.00 94.56 90 MET A CA 1
ATOM 674 C C . MET A 1 90 ? 9.962 9.511 -11.507 1.00 94.56 90 MET A C 1
ATOM 676 O O . MET A 1 90 ? 9.127 10.263 -12.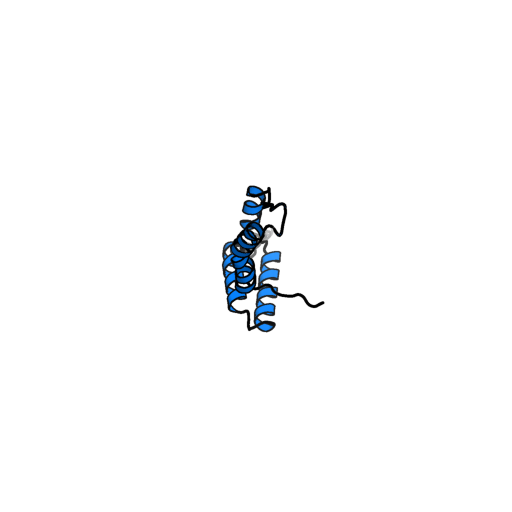018 1.00 94.56 90 MET A O 1
ATOM 680 N N . PRO A 1 91 ? 11.278 9.768 -11.589 1.00 89.62 91 PRO A N 1
ATOM 681 C CA . PRO A 1 91 ? 11.755 10.876 -12.391 1.00 89.62 91 PRO A CA 1
ATOM 682 C C . PRO A 1 91 ? 11.310 10.626 -13.833 1.00 89.62 91 PRO A C 1
ATOM 684 O O . PRO A 1 91 ? 11.556 9.546 -14.382 1.00 89.62 91 PRO A O 1
ATOM 687 N N . ALA A 1 92 ? 10.650 11.614 -14.450 1.00 72.62 92 ALA A N 1
ATOM 688 C CA . ALA A 1 92 ? 10.418 11.595 -15.888 1.00 72.62 92 ALA A CA 1
ATOM 689 C C . ALA A 1 92 ? 11.768 11.287 -16.530 1.00 72.62 92 ALA A C 1
ATOM 691 O O . ALA A 1 92 ? 12.740 11.996 -16.256 1.00 72.62 92 ALA A O 1
ATOM 692 N N . GLN A 1 93 ? 11.852 10.183 -17.279 1.00 57.22 93 GLN A N 1
ATOM 693 C CA . GLN A 1 93 ? 13.097 9.774 -17.911 1.00 57.22 93 GLN A CA 1
ATOM 694 C C . GLN A 1 93 ? 13.518 10.934 -18.801 1.00 57.22 93 GLN A C 1
ATOM 696 O O . GLN A 1 93 ? 12.970 11.104 -19.888 1.00 57.22 93 GLN A O 1
ATOM 701 N N . GLN A 1 94 ? 14.432 11.777 -18.312 1.00 48.25 94 GLN A N 1
ATOM 702 C CA . GLN A 1 94 ? 15.014 12.823 -19.125 1.00 48.25 94 GLN A CA 1
ATOM 703 C C . GLN A 1 94 ? 15.592 12.069 -20.315 1.00 48.25 94 GLN A C 1
ATOM 705 O O . GLN A 1 94 ? 16.447 11.201 -20.091 1.00 48.25 94 GLN A O 1
ATOM 710 N N . PRO A 1 95 ? 15.085 12.293 -21.544 1.00 46.25 95 PRO A N 1
ATOM 711 C CA . PRO A 1 95 ? 15.653 11.653 -22.714 1.00 46.25 95 PRO A CA 1
ATOM 712 C C . PRO A 1 95 ? 17.131 11.968 -22.630 1.00 46.25 95 PRO A C 1
ATOM 714 O O . PRO A 1 95 ? 17.466 13.153 -22.543 1.00 46.25 95 PRO A O 1
ATOM 717 N N . ARG A 1 96 ? 17.952 10.908 -22.478 1.00 50.59 96 ARG A N 1
ATOM 718 C CA . ARG A 1 96 ? 19.400 10.975 -22.238 1.00 50.59 96 ARG A CA 1
ATOM 719 C C . ARG A 1 96 ? 19.883 12.244 -22.888 1.00 50.59 96 ARG A C 1
ATOM 721 O O . ARG A 1 96 ? 19.760 12.318 -24.109 1.00 50.59 96 ARG A O 1
ATOM 728 N N . GLN A 1 97 ? 20.305 13.232 -22.092 1.00 51.50 97 GLN A N 1
ATOM 729 C CA . GLN A 1 97 ? 20.851 14.463 -22.638 1.00 51.50 97 GLN A CA 1
ATOM 730 C C . GLN A 1 97 ? 21.918 14.009 -23.621 1.00 51.50 97 GLN A C 1
ATOM 732 O O . GLN A 1 97 ? 22.982 13.538 -23.212 1.00 51.50 97 GLN A O 1
ATOM 737 N N . LEU A 1 98 ? 21.573 14.025 -24.912 1.00 47.09 98 LEU A N 1
ATOM 738 C CA . LEU A 1 98 ? 22.504 13.817 -25.994 1.00 47.09 98 LEU A CA 1
ATOM 739 C C . LEU A 1 98 ? 23.519 14.881 -25.684 1.00 47.09 98 LEU A C 1
ATOM 741 O O . LEU A 1 98 ? 23.154 16.058 -25.737 1.00 47.09 98 LEU A O 1
ATOM 745 N N . ARG A 1 99 ? 24.693 14.454 -25.193 1.00 43.84 99 ARG A N 1
ATOM 746 C CA . ARG A 1 99 ? 25.811 15.328 -24.862 1.00 43.84 99 ARG A CA 1
ATOM 747 C C . ARG A 1 99 ? 25.777 16.406 -25.913 1.00 43.84 99 ARG A C 1
ATOM 749 O O . ARG A 1 99 ? 25.990 16.098 -27.085 1.00 43.84 99 ARG A O 1
ATOM 756 N N . ARG A 1 100 ? 25.367 17.609 -25.507 1.00 45.38 100 ARG A N 1
ATOM 757 C CA . ARG A 1 100 ? 25.328 18.760 -26.390 1.00 45.38 100 ARG A CA 1
ATOM 758 C C . ARG A 1 100 ? 26.745 18.792 -26.923 1.00 45.38 100 ARG A C 1
ATOM 760 O O . ARG A 1 100 ? 27.671 18.923 -26.121 1.00 45.38 100 ARG A O 1
ATOM 767 N N . SER A 1 101 ? 26.894 18.439 -28.201 1.00 50.75 101 SER A N 1
ATOM 768 C CA . SER A 1 101 ? 28.199 18.291 -28.827 1.00 50.75 101 SER A CA 1
ATOM 769 C C . SER A 1 101 ? 28.993 19.515 -28.420 1.00 50.75 101 SER A C 1
ATOM 771 O O . SER A 1 101 ? 28.457 20.627 -28.491 1.00 50.75 101 SER A O 1
ATOM 773 N N . ALA A 1 102 ? 30.203 19.299 -27.901 1.00 56.00 102 ALA A N 1
ATOM 774 C CA . ALA A 1 102 ? 31.092 20.389 -27.541 1.00 56.00 102 ALA A CA 1
ATOM 775 C C . ALA A 1 102 ? 31.073 21.416 -28.687 1.00 56.00 102 ALA A C 1
ATOM 777 O O . ALA A 1 102 ? 31.029 20.992 -29.851 1.00 56.00 102 ALA A O 1
ATOM 778 N N . PRO A 1 103 ? 31.034 22.730 -28.399 1.00 46.00 103 PRO A N 1
ATOM 779 C CA . PRO A 1 103 ? 31.137 23.716 -29.461 1.00 46.00 103 PRO A CA 1
ATOM 780 C C . PRO A 1 103 ? 32.395 23.372 -30.252 1.00 46.00 103 PRO A C 1
ATOM 782 O O . PRO A 1 103 ? 33.459 23.184 -29.659 1.00 46.00 103 PRO A O 1
ATOM 785 N N . ALA A 1 104 ? 32.227 23.175 -31.562 1.00 54.28 104 ALA A N 1
ATOM 786 C CA . ALA A 1 104 ? 33.316 22.860 -32.466 1.00 54.28 104 ALA A CA 1
ATOM 787 C C . ALA A 1 104 ? 34.437 23.861 -32.190 1.00 54.28 104 ALA A C 1
ATOM 789 O O . ALA A 1 104 ? 34.240 25.068 -32.343 1.00 54.28 104 ALA A O 1
ATOM 790 N N . ALA A 1 105 ? 35.566 23.358 -31.689 1.00 59.47 105 ALA A N 1
ATOM 791 C CA . ALA A 1 105 ? 36.751 24.165 -31.497 1.00 59.47 105 ALA A CA 1
ATOM 792 C C . ALA A 1 105 ? 37.029 24.859 -32.831 1.00 59.47 105 ALA A C 1
ATOM 794 O O . ALA A 1 105 ? 37.159 24.192 -33.860 1.00 59.47 105 ALA A O 1
ATOM 795 N N . ALA A 1 106 ? 37.028 26.191 -32.814 1.00 58.84 106 ALA A N 1
ATOM 796 C CA . ALA A 1 106 ? 37.395 26.988 -33.966 1.00 58.84 106 ALA A CA 1
ATOM 797 C C . ALA A 1 106 ? 38.780 26.520 -34.423 1.00 58.84 106 ALA A C 1
ATOM 799 O O . AL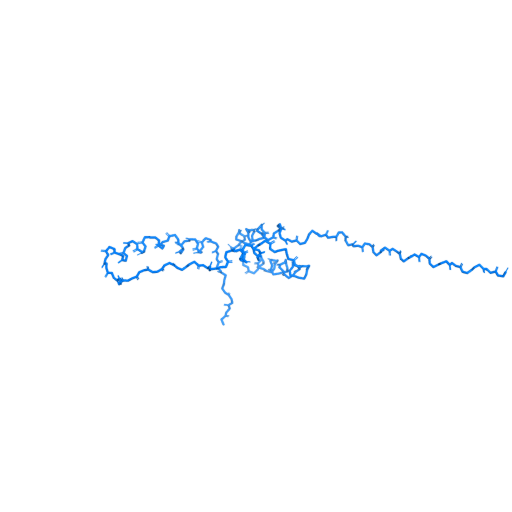A A 1 106 ? 39.750 26.589 -33.665 1.00 58.84 106 ALA A O 1
ATOM 800 N N . LEU A 1 107 ? 38.844 25.967 -35.634 1.00 54.97 107 LEU A N 1
ATOM 801 C CA . LEU A 1 107 ? 40.103 25.603 -36.265 1.00 54.97 107 LEU A CA 1
ATOM 802 C C . LEU A 1 107 ? 40.953 26.876 -36.408 1.00 54.97 107 LEU A C 1
ATOM 804 O O . LEU A 1 107 ? 40.408 27.921 -36.780 1.00 54.97 107 LEU A O 1
ATOM 808 N N . PRO A 1 108 ? 42.262 26.819 -36.120 1.00 56.50 108 PRO A N 1
ATOM 809 C CA . PRO A 1 108 ? 43.128 27.969 -36.310 1.00 56.50 108 PRO A CA 1
ATOM 810 C C . PRO A 1 108 ? 43.232 28.273 -37.808 1.00 56.50 108 PRO A C 1
ATOM 812 O O . PRO A 1 108 ? 43.511 27.388 -38.617 1.00 56.50 108 PRO A O 1
ATOM 815 N N . VAL A 1 109 ? 42.990 29.533 -38.168 1.00 54.53 109 VAL A N 1
ATOM 816 C CA . VAL A 1 109 ? 43.247 30.053 -39.515 1.00 54.53 109 VAL A CA 1
ATOM 817 C C . VAL A 1 109 ? 44.769 30.189 -39.680 1.00 54.53 109 VAL A C 1
ATOM 819 O O . VAL A 1 109 ? 45.403 30.776 -38.800 1.00 54.53 109 VAL A O 1
ATOM 822 N N . PRO A 1 110 ? 45.382 29.634 -40.741 1.00 55.50 110 PRO A N 1
ATOM 823 C CA . PRO A 1 110 ? 46.816 29.766 -40.966 1.00 55.50 110 PRO A CA 1
ATOM 824 C C . PRO A 1 110 ? 47.183 31.120 -41.602 1.00 55.50 110 PRO A C 1
ATOM 826 O O . PRO A 1 110 ? 46.527 31.533 -42.553 1.00 55.50 110 PRO A O 1
ATOM 829 N N . ALA A 1 111 ? 48.259 31.706 -41.051 1.00 56.75 111 ALA A N 1
ATOM 830 C CA . ALA A 1 111 ? 49.132 32.817 -41.486 1.00 56.75 111 ALA A CA 1
ATOM 831 C C . ALA A 1 111 ? 48.493 34.102 -42.046 1.00 56.75 111 ALA A C 1
ATOM 833 O O . ALA A 1 111 ? 48.088 34.119 -43.228 1.00 56.75 111 ALA A O 1
#